Protein AF-Q7P8Y5-F1 (afdb_monomer_lite)

Organism: Rickettsia sibirica (strain ATCC VR-151 / 246) (NCBI:txid272951)

Sequence (112 aa):
MIKAEVIERVSEFLTKTLGKIIVKCNDTPGFIANRVGYFLLELVARKAISQNLDVATIDKIFTTFLGLPSTGIFGLYDLIGYDVMKLISSALLASLPANDAYHKIICKDPCS

InterPro domains:
  IPR006108 3-hydroxyacyl-CoA dehydrogenase, C-terminal [PF00725] (30-102)
  IPR008927 6-phosphogluconate dehydrogenase-like, C-terminal domain superfamily [SSF48179] (29-102)

Secondary structure (DSSP, 8-state):
---HHHHHHHHHIIIIIT-PPP----S-TTTTIIIIIIHHHHHHHHHHHHTT--HHHHHHHHHHHH---TTTTHHHHHHH-HHHHHHHHHHHHHHS-TTSHHHHHHSS-S--

Foldseek 3Di:
DDDPVVVVVVVCCCCVPVVDDDDDFDPAQCTPCLVPVLLVLLQVVLVCLVVVHDPVVQQCCCCVPVVDPNCRSVNVDVVCPPVNSVVSLVSNVVRDDCPDPSVVSVVPDPDD

Radius of gyration: 17.25 Å; chains: 1; bounding box: 44×32×41 Å

pLDDT: mean 89.93, std 11.29, range [35.84, 97.25]

Structure (mmCIF, N/CA/C/O backbone):
data_AF-Q7P8Y5-F1
#
_entry.id   AF-Q7P8Y5-F1
#
loop_
_atom_site.group_PDB
_atom_site.id
_atom_site.type_symbol
_atom_site.label_atom_id
_atom_site.label_alt_id
_atom_site.label_comp_id
_atom_site.label_asym_id
_atom_site.label_entity_id
_atom_site.label_seq_id
_atom_site.pdbx_PDB_ins_code
_atom_site.Cartn_x
_atom_site.Cartn_y
_atom_site.Cartn_z
_atom_site.occupancy
_atom_site.B_iso_or_equiv
_atom_site.auth_seq_id
_atom_site.auth_comp_id
_atom_site.auth_asym_id
_atom_site.auth_atom_id
_atom_site.pdbx_PDB_model_num
ATOM 1 N N . MET A 1 1 ? 10.271 -16.302 -21.599 1.00 67.19 1 MET A N 1
ATOM 2 C CA . MET A 1 1 ? 11.362 -15.641 -20.847 1.00 67.19 1 MET A CA 1
ATOM 3 C C . MET A 1 1 ? 11.688 -14.327 -21.545 1.00 67.19 1 MET A C 1
ATOM 5 O O . MET A 1 1 ? 11.906 -14.357 -22.752 1.00 67.19 1 MET A O 1
ATOM 9 N N . ILE A 1 2 ? 11.634 -13.188 -20.845 1.00 78.31 2 ILE A N 1
ATOM 10 C CA . ILE A 1 2 ? 11.996 -11.882 -21.430 1.00 78.31 2 ILE A CA 1
ATOM 11 C C . ILE A 1 2 ? 13.502 -11.884 -21.724 1.00 78.31 2 ILE A C 1
ATOM 13 O O . ILE A 1 2 ? 14.286 -12.380 -20.916 1.00 78.31 2 ILE A O 1
ATOM 17 N N . LYS A 1 3 ? 13.908 -11.367 -22.889 1.00 91.94 3 LYS A N 1
ATOM 18 C CA . LYS A 1 3 ? 15.324 -11.284 -23.277 1.00 91.94 3 LYS A CA 1
ATOM 19 C C . LYS A 1 3 ? 16.070 -10.321 -22.346 1.00 91.94 3 LYS A C 1
ATOM 21 O O . LYS A 1 3 ? 15.584 -9.220 -22.101 1.00 91.94 3 LYS A O 1
ATOM 26 N N . ALA A 1 4 ? 17.258 -10.713 -21.879 1.00 91.12 4 ALA A N 1
ATOM 27 C CA . ALA A 1 4 ? 18.074 -9.908 -20.962 1.00 91.12 4 ALA A CA 1
ATOM 28 C C . ALA A 1 4 ? 18.369 -8.498 -21.509 1.00 91.12 4 ALA A C 1
ATOM 30 O O . ALA A 1 4 ? 18.248 -7.521 -20.778 1.00 91.12 4 ALA A O 1
ATOM 31 N N . GLU A 1 5 ? 18.625 -8.396 -22.815 1.00 94.88 5 GLU A N 1
ATOM 32 C CA . GLU A 1 5 ? 18.845 -7.136 -23.537 1.00 94.88 5 GLU A CA 1
ATOM 33 C C . GLU A 1 5 ? 17.687 -6.133 -23.372 1.00 94.88 5 GLU A C 1
ATOM 35 O O . GLU A 1 5 ? 17.902 -4.931 -23.232 1.00 94.88 5 GLU A O 1
ATOM 40 N N . VAL A 1 6 ? 16.438 -6.614 -23.334 1.00 94.31 6 VAL A N 1
ATOM 41 C CA . VAL A 1 6 ? 15.264 -5.746 -23.149 1.00 94.31 6 VAL A CA 1
ATOM 42 C C . VAL A 1 6 ? 15.233 -5.184 -21.730 1.00 94.31 6 VAL A C 1
ATOM 44 O O . VAL A 1 6 ? 14.975 -3.996 -21.545 1.00 94.31 6 VAL A O 1
ATOM 47 N N . ILE A 1 7 ? 15.522 -6.020 -20.728 1.00 92.94 7 ILE A N 1
ATOM 48 C CA . ILE A 1 7 ? 15.575 -5.598 -19.322 1.00 92.94 7 ILE A CA 1
ATOM 49 C C . ILE A 1 7 ? 16.682 -4.561 -19.129 1.00 92.94 7 ILE A C 1
ATOM 51 O O . ILE A 1 7 ? 16.461 -3.560 -18.450 1.00 92.94 7 ILE A O 1
ATOM 55 N N . GLU A 1 8 ? 17.846 -4.775 -19.738 1.00 95.06 8 GLU A N 1
ATOM 56 C CA . GLU A 1 8 ? 18.979 -3.853 -19.671 1.00 95.06 8 GLU A CA 1
ATOM 57 C C . GLU A 1 8 ? 18.634 -2.503 -20.299 1.00 95.06 8 GLU A C 1
ATOM 59 O O . GLU A 1 8 ? 18.713 -1.481 -19.621 1.00 95.06 8 GLU A O 1
ATOM 64 N N . ARG A 1 9 ? 18.117 -2.495 -21.532 1.00 96.12 9 ARG A N 1
ATOM 65 C CA . ARG A 1 9 ? 17.740 -1.260 -22.230 1.00 96.12 9 ARG A CA 1
ATOM 66 C C . ARG A 1 9 ? 16.684 -0.450 -21.476 1.00 96.12 9 ARG A C 1
ATOM 68 O O . ARG A 1 9 ? 16.792 0.772 -21.380 1.00 96.12 9 ARG A O 1
ATOM 75 N N . VAL A 1 10 ? 15.666 -1.114 -20.922 1.00 95.25 10 VAL A N 1
ATOM 76 C CA . VAL A 1 10 ? 14.654 -0.446 -20.086 1.00 95.25 10 VAL A CA 1
ATOM 77 C C . VAL A 1 10 ? 15.291 0.083 -18.802 1.00 95.25 10 VAL A C 1
ATOM 79 O O . VAL A 1 10 ? 15.011 1.212 -18.401 1.00 95.25 10 VAL A O 1
ATOM 82 N N . SER A 1 11 ? 16.178 -0.693 -18.178 1.00 95.44 11 SER A N 1
ATOM 83 C CA . SER A 1 11 ? 16.838 -0.293 -16.936 1.00 95.44 11 SER A CA 1
ATOM 84 C C . SER A 1 11 ? 17.717 0.941 -17.117 1.00 95.44 11 SER A C 1
ATOM 86 O O . SER A 1 11 ? 17.674 1.863 -16.301 1.00 95.44 11 SER A O 1
ATOM 88 N N . GLU A 1 12 ? 18.485 0.994 -18.203 1.00 96.88 12 GLU A N 1
ATOM 89 C CA . GLU A 1 12 ? 19.308 2.151 -18.541 1.00 96.88 12 GLU A CA 1
ATOM 90 C C . GLU A 1 12 ? 18.465 3.400 -18.778 1.00 96.88 12 GLU A C 1
ATOM 92 O O . GLU A 1 12 ? 18.786 4.457 -18.246 1.00 96.88 12 GLU A O 1
ATOM 97 N N . PHE A 1 13 ? 17.360 3.287 -19.517 1.00 97.25 13 PHE A N 1
ATOM 98 C CA . PHE A 1 13 ? 16.469 4.421 -19.751 1.00 97.25 13 PHE A CA 1
ATOM 99 C C . PHE A 1 13 ? 15.847 4.945 -18.445 1.00 97.25 13 PHE A C 1
ATOM 101 O O . PHE A 1 13 ? 15.890 6.144 -18.163 1.00 97.25 13 PHE A O 1
ATOM 108 N N . LEU A 1 14 ? 15.317 4.049 -17.605 1.00 97.12 14 LEU A N 1
ATOM 109 C CA . LEU A 1 14 ? 14.708 4.425 -16.326 1.00 97.12 14 LEU A CA 1
ATOM 110 C C . LEU A 1 14 ? 15.714 5.110 -15.388 1.00 97.12 14 LEU A C 1
ATOM 112 O O 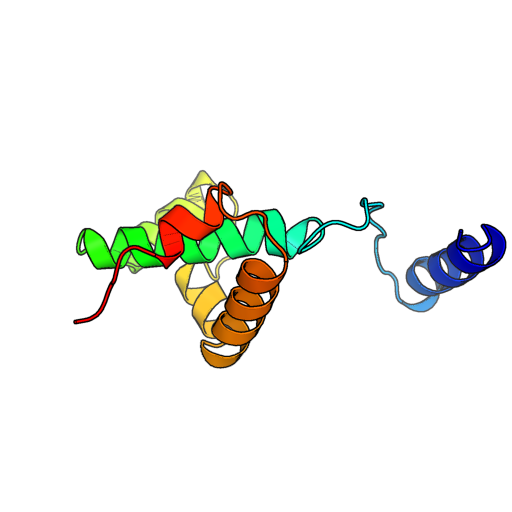. LEU A 1 14 ? 15.365 6.091 -14.733 1.00 97.12 14 LEU A O 1
ATOM 116 N N . THR A 1 15 ? 16.955 4.624 -15.339 1.00 97.06 15 THR A N 1
ATOM 117 C CA . THR A 1 15 ? 17.992 5.160 -14.444 1.00 97.06 15 THR A CA 1
ATOM 118 C C . THR A 1 15 ? 18.656 6.417 -14.997 1.00 97.06 15 THR A C 1
ATOM 120 O O . THR A 1 15 ? 18.691 7.435 -14.310 1.00 97.06 15 THR A O 1
ATOM 123 N N . LYS A 1 16 ? 19.160 6.382 -16.236 1.00 96.69 16 LYS A N 1
ATOM 124 C CA . LYS A 1 16 ? 19.966 7.463 -16.827 1.00 96.69 16 LYS A CA 1
ATOM 125 C C . LYS A 1 16 ? 19.115 8.622 -17.340 1.00 96.69 16 LYS A C 1
ATOM 127 O O . LYS A 1 16 ? 19.548 9.764 -17.254 1.00 96.69 16 LYS A O 1
ATOM 132 N N . THR A 1 17 ? 17.926 8.346 -17.879 1.00 97.25 17 THR A N 1
ATOM 133 C CA . THR A 1 17 ? 17.065 9.384 -18.471 1.00 97.25 17 THR A CA 1
ATOM 134 C C . THR A 1 17 ? 16.021 9.893 -17.482 1.00 97.25 17 THR A C 1
ATOM 136 O O . THR A 1 17 ? 15.812 11.098 -17.391 1.00 97.25 17 THR A O 1
ATOM 139 N N . LEU A 1 18 ? 15.372 9.002 -16.723 1.00 96.88 18 LEU A N 1
ATOM 140 C CA . LEU A 1 18 ? 14.294 9.388 -15.798 1.00 96.88 18 LEU A CA 1
ATOM 141 C C . LEU A 1 18 ? 14.739 9.534 -14.334 1.00 96.88 18 LEU A C 1
ATOM 143 O O . LEU A 1 18 ? 13.916 9.901 -13.490 1.00 96.88 18 LEU A O 1
ATOM 147 N N . GLY A 1 19 ? 16.000 9.219 -14.015 1.00 96.50 19 GLY A N 1
ATOM 148 C CA . GLY A 1 19 ? 16.543 9.316 -12.656 1.00 96.50 19 GLY A CA 1
ATOM 149 C C . GLY A 1 19 ? 15.865 8.381 -11.648 1.00 96.50 19 GLY A C 1
ATOM 150 O O . GLY A 1 19 ? 15.836 8.679 -10.455 1.00 96.50 19 GLY A O 1
ATOM 151 N N . LYS A 1 20 ? 15.250 7.283 -12.106 1.00 96.19 20 LYS A N 1
ATOM 152 C CA . LYS A 1 20 ? 14.537 6.332 -11.243 1.00 96.19 20 LYS A CA 1
ATOM 153 C C . LYS A 1 20 ? 15.491 5.292 -10.676 1.00 96.19 20 LYS A C 1
ATOM 155 O O . LYS A 1 20 ? 16.414 4.837 -11.345 1.00 96.19 20 LYS A O 1
ATOM 160 N N . ILE A 1 21 ? 15.207 4.861 -9.453 1.00 95.56 21 ILE A N 1
ATOM 161 C CA . ILE A 1 21 ? 15.884 3.728 -8.825 1.00 95.56 21 ILE A CA 1
ATOM 162 C C . ILE A 1 21 ? 15.092 2.463 -9.149 1.00 95.56 21 ILE A C 1
ATOM 164 O O . ILE A 1 21 ? 13.870 2.433 -9.001 1.00 95.56 21 ILE A O 1
ATOM 168 N N . ILE A 1 22 ? 15.789 1.417 -9.589 1.00 94.50 22 ILE A N 1
ATOM 169 C CA . ILE A 1 22 ? 15.178 0.137 -9.949 1.00 94.50 22 ILE A CA 1
ATOM 170 C C . ILE A 1 22 ? 15.294 -0.830 -8.781 1.00 94.50 22 ILE A C 1
ATOM 172 O O . ILE A 1 22 ? 16.384 -1.071 -8.266 1.00 94.50 22 ILE A O 1
ATOM 176 N N . VAL A 1 23 ? 14.170 -1.449 -8.427 1.00 94.00 23 VAL A N 1
ATOM 177 C CA . VAL A 1 23 ? 14.114 -2.562 -7.480 1.00 94.00 23 VAL A CA 1
ATOM 178 C C . VAL A 1 23 ? 13.693 -3.809 -8.247 1.00 94.00 23 VAL A C 1
ATOM 180 O O . VAL A 1 23 ? 12.590 -3.870 -8.789 1.00 94.00 23 VAL A O 1
ATOM 183 N N . LYS A 1 24 ? 14.580 -4.807 -8.321 1.00 90.94 24 LYS A N 1
ATOM 184 C CA . LYS A 1 24 ? 14.252 -6.098 -8.937 1.00 90.94 24 LYS A CA 1
ATOM 185 C C . LYS A 1 24 ? 13.280 -6.850 -8.029 1.00 90.94 24 LYS A C 1
ATOM 187 O O . LYS A 1 24 ? 13.545 -7.003 -6.840 1.00 90.94 24 LYS A O 1
ATOM 192 N N . CYS A 1 25 ? 12.180 -7.333 -8.591 1.00 92.19 25 CYS A N 1
ATOM 193 C CA . CYS A 1 25 ? 11.198 -8.143 -7.881 1.00 92.19 25 CYS A CA 1
ATOM 194 C C . 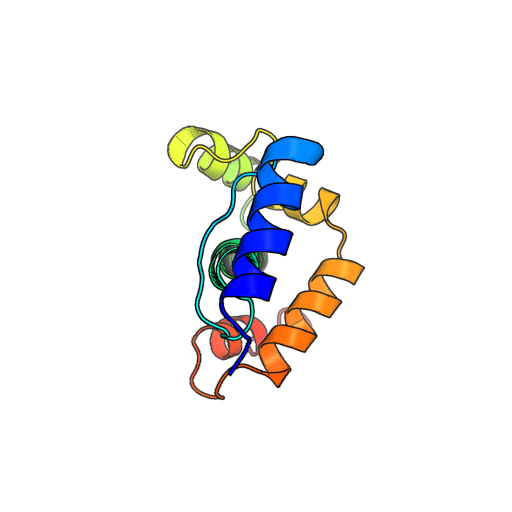CYS A 1 25 ? 10.715 -9.295 -8.764 1.00 92.19 25 CYS A C 1
ATOM 196 O O . CYS A 1 25 ? 10.826 -9.237 -9.990 1.00 92.19 25 CYS A O 1
ATOM 198 N N . ASN A 1 26 ? 10.208 -10.347 -8.126 1.00 91.12 26 ASN A N 1
ATOM 199 C CA . ASN A 1 26 ? 9.578 -11.453 -8.834 1.00 91.12 26 ASN A CA 1
ATOM 200 C C . ASN A 1 26 ? 8.200 -11.030 -9.344 1.00 91.12 26 ASN A C 1
ATOM 202 O O . ASN A 1 26 ? 7.510 -10.237 -8.697 1.00 91.12 26 ASN A O 1
ATOM 206 N N . ASP A 1 27 ? 7.787 -11.623 -10.461 1.00 90.75 27 ASP A N 1
ATOM 207 C CA . ASP A 1 27 ? 6.452 -11.441 -11.022 1.00 90.75 27 ASP A CA 1
ATOM 208 C C . ASP A 1 27 ? 5.416 -12.170 -10.157 1.00 90.75 27 ASP A C 1
ATOM 210 O O . ASP A 1 27 ? 5.107 -13.345 -10.342 1.00 90.75 27 ASP A O 1
ATOM 214 N N . THR A 1 28 ? 4.976 -11.481 -9.109 1.00 91.69 28 THR A N 1
ATOM 215 C CA . THR A 1 28 ? 4.048 -11.982 -8.096 1.00 91.69 28 THR A CA 1
ATOM 216 C C . THR A 1 28 ? 2.987 -10.919 -7.820 1.00 91.69 28 THR A C 1
ATOM 218 O O . THR A 1 28 ? 3.272 -9.726 -7.976 1.00 91.69 28 THR A O 1
ATOM 221 N N . PRO A 1 29 ? 1.767 -11.316 -7.411 1.00 91.75 29 PRO A N 1
ATOM 222 C CA . PRO A 1 29 ? 0.665 -10.390 -7.167 1.00 91.75 29 PRO A CA 1
ATOM 223 C C . PRO A 1 29 ? 1.055 -9.173 -6.319 1.00 91.75 29 PRO A C 1
ATOM 225 O O . PRO A 1 29 ? 1.455 -9.301 -5.162 1.00 91.75 29 PRO A O 1
ATOM 228 N N . GLY A 1 30 ? 0.922 -7.977 -6.899 1.00 89.56 30 GLY A N 1
ATOM 229 C CA . GLY A 1 30 ? 1.210 -6.712 -6.218 1.00 89.56 30 GLY A CA 1
ATOM 230 C C . GLY A 1 30 ? 2.694 -6.359 -6.061 1.00 89.56 30 GLY A C 1
ATOM 231 O O . GLY A 1 30 ? 3.005 -5.370 -5.389 1.00 89.56 30 GLY A O 1
ATOM 232 N N . PHE A 1 31 ? 3.601 -7.124 -6.674 1.00 94.12 31 PHE A N 1
ATOM 233 C CA . PHE A 1 31 ? 5.050 -6.930 -6.592 1.00 94.12 31 PHE A CA 1
ATOM 234 C C . PHE A 1 31 ? 5.512 -6.730 -5.137 1.00 94.12 31 PHE A C 1
ATOM 236 O O . PHE A 1 31 ? 5.235 -7.563 -4.279 1.00 94.12 31 PHE A O 1
ATOM 243 N N . ILE A 1 32 ? 6.208 -5.628 -4.839 1.00 93.50 32 ILE A N 1
ATOM 244 C CA . ILE A 1 32 ? 6.648 -5.287 -3.478 1.00 93.50 32 ILE A CA 1
ATOM 245 C C . ILE A 1 32 ? 5.701 -4.259 -2.848 1.00 93.50 32 ILE A C 1
ATOM 247 O O . ILE A 1 32 ? 5.134 -4.501 -1.784 1.00 93.50 32 ILE A O 1
ATOM 251 N N . ALA A 1 33 ? 5.517 -3.110 -3.506 1.00 90.88 33 ALA A N 1
ATOM 252 C CA . ALA A 1 33 ? 4.826 -1.964 -2.918 1.00 90.88 33 ALA A CA 1
ATOM 253 C C . ALA A 1 33 ? 3.348 -2.252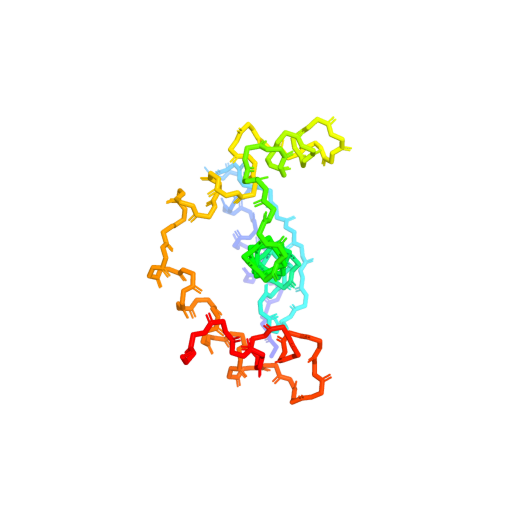 -2.609 1.00 90.88 33 ALA A C 1
ATOM 255 O O . ALA A 1 33 ? 2.905 -2.001 -1.489 1.00 90.88 33 ALA A O 1
ATOM 256 N N . ASN A 1 34 ? 2.597 -2.840 -3.546 1.00 93.44 34 ASN A N 1
ATOM 257 C CA . ASN A 1 34 ? 1.188 -3.156 -3.293 1.00 93.44 34 ASN A CA 1
ATOM 258 C C . ASN A 1 34 ? 1.057 -4.358 -2.354 1.00 93.44 34 ASN A C 1
ATOM 260 O O . ASN A 1 34 ? 0.150 -4.423 -1.529 1.00 93.44 34 ASN A O 1
ATOM 264 N N . ARG A 1 35 ? 1.987 -5.311 -2.437 1.00 94.69 35 ARG A N 1
ATOM 265 C CA . ARG A 1 35 ? 1.936 -6.495 -1.586 1.00 94.69 35 ARG A CA 1
ATOM 266 C C . ARG A 1 35 ? 2.177 -6.185 -0.107 1.00 94.69 35 ARG A C 1
ATOM 268 O O . ARG A 1 35 ? 1.550 -6.813 0.740 1.00 94.69 35 ARG A O 1
ATOM 275 N N . VAL A 1 36 ? 3.063 -5.235 0.200 1.00 92.38 36 VAL A N 1
ATOM 276 C CA . VAL A 1 36 ? 3.439 -4.878 1.580 1.00 92.38 36 VAL A CA 1
ATOM 277 C C . VAL A 1 36 ? 2.797 -3.567 2.026 1.00 92.38 36 VAL A C 1
ATOM 279 O O . VAL A 1 36 ? 2.108 -3.533 3.041 1.00 92.38 36 VAL A O 1
ATOM 282 N N . GLY A 1 37 ? 3.006 -2.487 1.273 1.00 92.12 37 GLY A N 1
ATOM 283 C CA . GLY A 1 37 ? 2.573 -1.142 1.653 1.00 92.12 37 GLY A CA 1
ATOM 284 C C . GLY A 1 37 ? 1.059 -0.989 1.618 1.00 92.12 37 GLY A C 1
ATOM 285 O O . GLY A 1 37 ? 0.454 -0.597 2.611 1.00 92.12 37 GLY A O 1
ATOM 286 N N . TYR A 1 38 ? 0.427 -1.369 0.508 1.00 93.44 38 TYR A N 1
ATOM 287 C CA . TYR A 1 38 ? -1.032 -1.303 0.413 1.00 93.44 38 TYR A CA 1
ATOM 288 C C . TYR A 1 38 ? -1.721 -2.282 1.385 1.00 93.44 38 TYR A C 1
ATOM 290 O O . TYR A 1 38 ? -2.725 -1.929 2.002 1.00 93.44 38 TYR A O 1
ATOM 298 N N . PHE A 1 39 ? -1.147 -3.472 1.613 1.00 94.12 39 PHE A N 1
ATOM 299 C CA . PHE A 1 39 ? -1.641 -4.379 2.655 1.00 94.12 39 PHE A CA 1
ATOM 300 C C . PHE A 1 39 ? -1.612 -3.742 4.050 1.00 94.12 39 PHE A C 1
ATOM 302 O O . PHE A 1 39 ? -2.593 -3.849 4.785 1.00 94.12 39 PHE A O 1
ATOM 309 N N . LEU A 1 40 ? -0.520 -3.056 4.404 1.00 93.38 40 LEU A N 1
ATOM 310 C CA . LEU A 1 40 ? -0.411 -2.328 5.666 1.00 93.38 40 LEU A CA 1
ATOM 311 C C . LEU A 1 40 ? -1.482 -1.234 5.781 1.00 93.38 40 LEU A C 1
ATOM 313 O O . LEU A 1 40 ? -2.136 -1.152 6.818 1.00 93.38 40 LEU A O 1
ATOM 317 N N . LEU A 1 41 ? -1.683 -0.437 4.725 1.00 93.81 41 LEU A N 1
ATOM 318 C CA . LEU A 1 41 ? -2.703 0.617 4.695 1.00 93.81 41 LEU A CA 1
ATOM 319 C C . LEU A 1 41 ? -4.103 0.055 4.975 1.00 93.81 41 LEU A C 1
ATOM 321 O O . LEU A 1 41 ? -4.776 0.524 5.890 1.00 93.81 41 LEU A O 1
ATOM 325 N N . GLU A 1 42 ? -4.520 -0.986 4.248 1.00 93.75 42 GLU A N 1
ATOM 326 C CA . GLU A 1 42 ? -5.830 -1.626 4.448 1.00 93.75 42 GLU A CA 1
ATOM 327 C C . GLU A 1 42 ? -5.969 -2.259 5.838 1.00 93.75 42 GLU A C 1
ATOM 329 O O . GLU A 1 42 ? -7.005 -2.112 6.491 1.00 93.75 42 GLU A O 1
ATOM 334 N N . LEU A 1 43 ? -4.929 -2.947 6.320 1.00 93.75 43 LEU A N 1
ATOM 335 C CA . LEU A 1 43 ? -4.940 -3.572 7.641 1.00 93.75 43 LEU A CA 1
ATOM 336 C C . LEU A 1 43 ? -5.152 -2.531 8.746 1.00 93.75 43 LEU A C 1
ATOM 338 O O . LEU A 1 43 ? -5.997 -2.726 9.622 1.00 93.75 43 LEU A O 1
ATOM 342 N N . VAL A 1 44 ? -4.383 -1.442 8.716 1.00 93.50 44 VAL A N 1
ATOM 343 C CA . VAL A 1 44 ? -4.439 -0.394 9.739 1.00 93.50 44 VAL A CA 1
ATOM 344 C C . VAL A 1 44 ? -5.760 0.360 9.663 1.00 93.50 44 VAL A C 1
ATOM 346 O O . VAL A 1 44 ? -6.401 0.529 10.700 1.00 93.50 44 VAL A O 1
ATOM 349 N N . ALA A 1 45 ? -6.210 0.734 8.461 1.00 91.94 45 ALA A N 1
ATOM 350 C CA . ALA A 1 45 ? -7.481 1.426 8.265 1.00 91.94 45 ALA A CA 1
ATOM 351 C C . ALA A 1 45 ? -8.651 0.625 8.853 1.00 91.94 45 ALA A C 1
ATOM 353 O O . ALA A 1 45 ? -9.412 1.123 9.683 1.00 91.94 45 ALA A O 1
ATOM 354 N N . ARG A 1 46 ? -8.744 -0.666 8.517 1.00 91.56 46 ARG A N 1
ATOM 355 C CA . ARG A 1 46 ? -9.797 -1.549 9.039 1.00 91.56 46 ARG A CA 1
ATOM 356 C C . ARG A 1 46 ? -9.694 -1.757 10.539 1.00 91.56 46 ARG A C 1
ATOM 358 O O . ARG A 1 46 ? -10.713 -1.763 11.228 1.00 91.56 46 ARG A O 1
ATOM 365 N N . LYS A 1 47 ? -8.477 -1.920 11.065 1.00 92.62 47 LYS A N 1
ATOM 366 C CA . LYS A 1 47 ? -8.260 -2.092 12.503 1.00 92.62 47 LYS A CA 1
ATOM 367 C C . LYS A 1 47 ? -8.716 -0.859 13.274 1.00 92.62 47 LYS A C 1
ATOM 369 O O . LYS A 1 47 ? -9.439 -1.020 14.254 1.00 92.62 47 LYS A O 1
ATOM 374 N N . ALA A 1 48 ? -8.367 0.331 12.793 1.00 92.88 48 ALA A N 1
ATOM 375 C CA . ALA A 1 48 ? -8.780 1.593 13.387 1.00 92.88 48 ALA A CA 1
ATOM 376 C C . ALA A 1 48 ? -10.300 1.734 13.434 1.00 92.88 48 ALA A C 1
ATOM 378 O O . ALA A 1 48 ? -10.841 1.991 14.505 1.00 92.88 48 ALA A O 1
ATOM 379 N N . ILE A 1 49 ? -10.982 1.467 12.314 1.00 89.62 49 ILE A N 1
ATOM 380 C CA . ILE A 1 49 ? -12.448 1.520 12.228 1.00 89.62 49 ILE A CA 1
ATOM 381 C C . ILE A 1 49 ? -13.071 0.502 13.191 1.00 89.62 49 ILE A C 1
ATOM 383 O O . ILE A 1 49 ? -13.901 0.859 14.020 1.00 89.62 49 ILE A O 1
ATOM 387 N N . SER A 1 50 ? -12.620 -0.758 13.151 1.00 91.19 50 SER A N 1
ATOM 388 C CA . SER A 1 50 ? -13.184 -1.839 13.979 1.00 91.19 50 SER A CA 1
ATOM 389 C C . SER A 1 50 ? -13.014 -1.631 15.486 1.00 91.19 50 SER A C 1
ATOM 391 O O . SER A 1 50 ? -13.753 -2.210 16.278 1.00 91.19 50 SER A O 1
ATOM 393 N N . GLN A 1 51 ? -12.014 -0.848 15.890 1.00 93.88 51 GLN A N 1
ATOM 394 C CA . GLN A 1 51 ? -11.683 -0.589 17.289 1.00 93.88 51 GLN A CA 1
ATOM 395 C C . GLN A 1 51 ? -11.986 0.851 17.711 1.00 93.88 51 GLN A C 1
ATOM 397 O O . GLN A 1 51 ? -11.646 1.223 18.832 1.00 93.88 51 GLN A O 1
ATOM 402 N N . ASN A 1 52 ? -12.617 1.641 16.835 1.00 92.94 52 ASN A N 1
ATOM 403 C CA . ASN A 1 52 ? -12.904 3.058 17.043 1.00 92.94 52 ASN A CA 1
ATOM 404 C C . ASN A 1 52 ? -11.674 3.848 17.536 1.00 92.94 52 ASN A C 1
ATOM 406 O O . ASN A 1 52 ? -11.747 4.618 18.495 1.00 92.94 52 ASN A O 1
ATOM 410 N N . LEU A 1 53 ? -10.517 3.584 16.924 1.00 94.88 53 LEU A N 1
ATOM 411 C CA . LEU A 1 53 ? -9.265 4.254 17.261 1.00 94.88 53 LEU A CA 1
ATOM 412 C C . LEU A 1 53 ? -9.202 5.625 16.595 1.00 94.88 53 LEU A C 1
ATOM 414 O O . LEU A 1 53 ? -9.609 5.788 15.446 1.00 94.88 53 LEU A O 1
ATOM 418 N N . ASP A 1 54 ? -8.616 6.586 17.304 1.00 95.12 54 ASP A N 1
ATOM 419 C CA . ASP A 1 54 ? -8.377 7.916 16.762 1.00 95.12 54 ASP A CA 1
ATOM 420 C C . ASP A 1 54 ? -7.331 7.883 15.636 1.00 95.12 54 ASP A C 1
ATOM 422 O O . ASP A 1 54 ? -6.174 7.490 15.827 1.00 95.12 54 ASP A O 1
ATOM 426 N N . VAL A 1 55 ? -7.756 8.339 14.461 1.00 93.44 55 VAL A N 1
ATOM 427 C CA . VAL A 1 55 ? -6.953 8.412 13.238 1.00 93.44 55 VAL A CA 1
ATOM 428 C C . VAL A 1 55 ? -5.727 9.302 13.434 1.00 93.44 55 VAL A C 1
ATOM 430 O O . VAL A 1 55 ? -4.627 8.919 13.035 1.00 93.44 55 VAL A O 1
ATOM 433 N N . ALA A 1 56 ? -5.880 10.446 14.110 1.00 93.06 56 ALA A N 1
ATOM 434 C CA . ALA A 1 56 ? -4.777 11.381 14.319 1.00 93.06 56 ALA A CA 1
ATOM 435 C C . ALA A 1 56 ? -3.672 10.763 15.190 1.00 93.06 56 ALA A C 1
ATOM 437 O O . ALA A 1 56 ? -2.479 10.913 14.912 1.00 93.06 56 ALA A O 1
ATOM 438 N N . THR A 1 57 ? -4.061 10.014 16.222 1.00 93.94 57 THR A N 1
ATOM 439 C CA . THR A 1 57 ? -3.134 9.253 17.063 1.00 93.94 57 THR A CA 1
ATOM 440 C C . THR A 1 57 ? -2.412 8.168 16.268 1.00 93.94 57 THR A C 1
ATOM 442 O O . THR A 1 57 ? -1.197 8.021 16.410 1.00 93.94 57 THR A O 1
ATOM 445 N N . ILE A 1 58 ? -3.119 7.432 15.406 1.00 94.81 58 ILE A N 1
ATOM 446 C CA . ILE A 1 58 ? -2.501 6.412 14.550 1.00 94.81 58 ILE A CA 1
ATOM 447 C C . ILE A 1 58 ? -1.474 7.049 13.615 1.00 94.81 58 ILE A C 1
ATOM 449 O O . ILE A 1 58 ? -0.318 6.627 13.615 1.00 94.81 58 ILE A O 1
ATOM 453 N N . ASP A 1 59 ? -1.840 8.094 12.877 1.00 94.12 59 ASP A N 1
ATOM 454 C CA . ASP A 1 59 ? -0.909 8.771 11.971 1.00 94.12 59 ASP A CA 1
ATOM 455 C C . ASP A 1 59 ? 0.315 9.303 12.718 1.00 94.12 59 ASP A C 1
ATOM 457 O O . ASP A 1 59 ? 1.447 9.117 12.264 1.00 94.12 59 ASP A O 1
ATOM 461 N N . LYS A 1 60 ? 0.133 9.863 13.919 1.00 93.38 60 LYS A N 1
ATOM 462 C CA . LYS A 1 60 ? 1.251 10.281 14.772 1.00 93.38 60 LYS A CA 1
ATOM 463 C C . LYS A 1 60 ? 2.166 9.115 15.144 1.00 93.38 60 LYS A C 1
ATOM 465 O O . LYS A 1 60 ? 3.384 9.279 15.113 1.00 93.38 60 LYS A O 1
ATOM 470 N N . ILE A 1 61 ? 1.618 7.946 15.477 1.00 92.25 61 ILE A N 1
ATOM 471 C CA . ILE A 1 61 ? 2.419 6.756 15.798 1.00 92.25 61 ILE A CA 1
ATOM 472 C C . ILE A 1 61 ? 3.242 6.322 14.582 1.00 92.25 61 ILE A C 1
ATOM 474 O O . ILE A 1 61 ? 4.453 6.125 14.688 1.00 92.25 61 ILE A O 1
ATOM 478 N N . PHE A 1 62 ? 2.601 6.202 13.422 1.00 92.06 62 PHE A N 1
ATOM 479 C CA . PHE A 1 62 ? 3.239 5.717 12.199 1.00 92.06 62 PHE A CA 1
ATOM 480 C C . PHE A 1 62 ? 4.299 6.689 11.660 1.00 92.06 62 PHE A C 1
ATOM 482 O O . PHE A 1 62 ? 5.361 6.262 11.208 1.00 92.06 62 PHE A O 1
ATOM 489 N N . THR A 1 63 ? 4.071 7.993 11.771 1.00 92.38 63 THR A N 1
ATOM 490 C CA . THR A 1 63 ? 5.071 9.004 11.397 1.00 92.38 63 THR A CA 1
ATOM 491 C C . THR A 1 63 ? 6.225 9.076 12.397 1.00 92.38 63 THR A C 1
ATOM 493 O O . THR A 1 63 ? 7.386 9.034 12.000 1.00 92.38 63 THR A O 1
ATOM 496 N N . THR A 1 64 ? 5.929 9.124 13.699 1.00 90.25 64 THR A N 1
ATOM 497 C CA . THR A 1 64 ? 6.941 9.357 14.745 1.00 90.25 64 THR A CA 1
ATOM 498 C C . THR A 1 64 ? 7.814 8.132 14.999 1.00 90.25 64 THR A C 1
ATOM 500 O O . THR A 1 64 ? 9.021 8.268 15.182 1.00 90.25 64 THR A O 1
ATOM 503 N N . PHE A 1 65 ? 7.223 6.935 15.027 1.00 87.25 65 PHE A N 1
ATOM 504 C CA . PHE A 1 65 ? 7.932 5.715 15.426 1.00 87.25 65 PHE A CA 1
ATOM 505 C C . PHE A 1 65 ? 8.310 4.811 14.255 1.00 87.25 65 PHE A C 1
ATOM 507 O O . PHE A 1 65 ? 9.272 4.056 14.370 1.00 87.25 65 PHE A O 1
ATOM 514 N N . LEU A 1 66 ? 7.575 4.868 13.140 1.00 86.00 66 LEU A N 1
ATOM 515 C CA . LEU A 1 66 ? 7.799 3.991 11.982 1.00 86.00 66 LEU A CA 1
ATOM 516 C C . LEU A 1 66 ? 8.381 4.729 10.768 1.00 86.00 66 LEU A C 1
ATOM 518 O O . LEU A 1 66 ? 8.621 4.104 9.737 1.00 86.00 66 LEU A O 1
ATOM 522 N N . GLY A 1 67 ? 8.649 6.033 10.894 1.00 84.06 67 GLY A N 1
ATOM 523 C CA . GLY A 1 67 ? 9.361 6.820 9.885 1.00 84.06 67 GLY A CA 1
ATOM 524 C C . GLY A 1 67 ? 8.599 6.997 8.572 1.00 84.06 67 GLY A C 1
ATOM 525 O O . GLY A 1 67 ? 9.220 7.252 7.539 1.00 84.06 67 GLY A O 1
ATOM 526 N N . LEU A 1 68 ? 7.271 6.843 8.583 1.00 86.94 68 LEU A N 1
ATOM 527 C CA . LEU A 1 68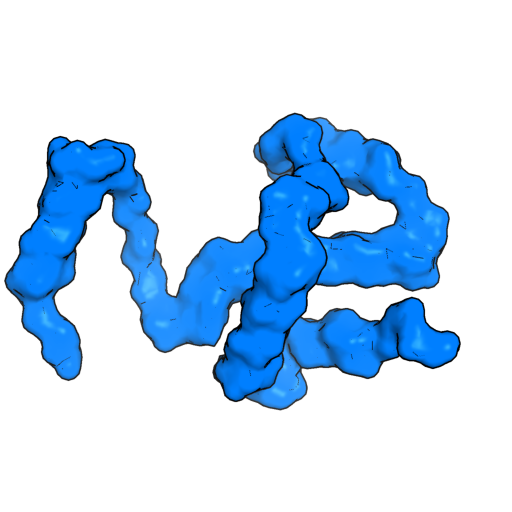 ? 6.450 7.162 7.417 1.00 86.94 68 LEU A CA 1
ATOM 528 C C . LEU A 1 68 ? 6.481 8.672 7.122 1.00 86.94 68 LEU A C 1
ATOM 530 O O . LEU A 1 68 ? 6.685 9.473 8.040 1.00 86.94 68 LEU A O 1
ATOM 534 N N . PRO A 1 69 ? 6.249 9.078 5.857 1.00 87.19 69 PRO A N 1
ATOM 535 C CA . PRO A 1 69 ? 6.104 10.485 5.494 1.00 87.19 69 PRO A CA 1
ATOM 536 C C . PRO A 1 69 ? 5.034 11.185 6.336 1.00 87.19 69 PRO A C 1
ATOM 538 O O . PRO A 1 69 ? 4.139 10.534 6.869 1.00 87.19 69 PRO A O 1
ATOM 541 N N . SER A 1 70 ? 5.070 12.520 6.388 1.00 85.44 70 SER A N 1
ATOM 542 C CA . SER A 1 70 ? 4.144 13.343 7.190 1.00 85.44 70 SER A CA 1
ATOM 543 C C . SER A 1 70 ? 2.655 13.103 6.913 1.00 85.44 70 SER A C 1
ATOM 545 O O . SER A 1 70 ? 1.821 13.492 7.722 1.00 85.44 70 SER A O 1
ATOM 547 N N . THR A 1 71 ? 2.323 12.453 5.799 1.00 86.50 71 THR A N 1
ATOM 548 C CA . THR A 1 71 ? 0.971 12.005 5.459 1.00 86.50 71 THR A CA 1
ATOM 549 C C . THR A 1 71 ? 0.432 10.918 6.393 1.00 86.50 71 THR A C 1
ATOM 551 O O . THR A 1 71 ? -0.770 10.703 6.407 1.00 86.50 71 THR A O 1
ATOM 554 N N . GLY A 1 72 ? 1.275 10.199 7.142 1.00 91.06 72 GLY A N 1
ATOM 555 C CA . GLY A 1 72 ? 0.824 9.064 7.952 1.00 91.06 72 GLY A CA 1
ATOM 556 C C . GLY A 1 72 ? 0.190 7.949 7.113 1.00 91.06 72 GLY A C 1
ATOM 557 O O . GLY A 1 72 ? 0.488 7.805 5.926 1.00 91.06 72 GLY A O 1
ATOM 558 N N . ILE A 1 73 ? -0.662 7.139 7.741 1.00 93.50 73 ILE A N 1
ATOM 559 C CA . ILE A 1 73 ? -1.433 6.072 7.093 1.00 93.50 73 ILE A CA 1
ATOM 560 C C . ILE A 1 73 ? -2.687 6.652 6.444 1.00 93.50 73 ILE A C 1
ATOM 562 O O . ILE A 1 73 ? -2.911 6.421 5.258 1.00 93.50 73 ILE A O 1
ATOM 566 N N . PHE A 1 74 ? -3.496 7.400 7.194 1.00 93.69 74 PHE A N 1
ATOM 567 C CA . PHE A 1 74 ? -4.789 7.885 6.713 1.00 93.69 74 PHE A CA 1
ATOM 568 C C . PHE A 1 74 ? -4.633 9.049 5.748 1.00 93.69 74 PHE A C 1
ATOM 570 O O . PHE A 1 74 ? -5.253 9.026 4.691 1.00 93.69 74 PHE A O 1
ATOM 577 N N . GLY A 1 75 ? -3.721 9.987 6.009 1.00 92.56 75 GLY A N 1
ATOM 578 C CA . GLY A 1 75 ? -3.415 11.020 5.018 1.00 92.56 75 GLY A CA 1
ATOM 579 C C . GLY A 1 75 ? -2.809 10.454 3.725 1.00 92.56 75 GLY A C 1
ATOM 580 O O . GLY A 1 75 ? -3.044 11.008 2.654 1.00 92.56 75 GLY A O 1
ATOM 581 N N . LEU A 1 76 ? -2.078 9.329 3.774 1.00 93.25 76 LEU A N 1
ATOM 582 C CA . LEU A 1 76 ? -1.640 8.632 2.554 1.00 93.25 76 LEU A CA 1
ATOM 583 C C . LEU A 1 76 ? -2.812 7.933 1.852 1.00 93.25 76 LEU A C 1
ATOM 585 O O . LEU A 1 76 ? -2.894 7.972 0.627 1.00 93.25 76 LEU A O 1
ATOM 589 N N . TYR A 1 77 ? -3.718 7.317 2.613 1.00 93.56 77 TYR A N 1
ATOM 590 C CA . TYR A 1 77 ? -4.942 6.716 2.082 1.00 93.56 77 TYR A CA 1
ATOM 591 C C . TYR A 1 77 ? -5.782 7.762 1.328 1.00 93.56 77 TYR A C 1
ATOM 593 O O . TYR A 1 77 ? -6.167 7.531 0.181 1.00 93.56 77 TYR A O 1
ATOM 601 N N . ASP A 1 78 ? -5.988 8.935 1.929 1.00 92.50 78 ASP A N 1
ATOM 602 C CA . ASP A 1 78 ? -6.731 10.052 1.337 1.00 92.50 78 ASP A CA 1
ATOM 603 C C . ASP A 1 78 ? -6.028 10.629 0.105 1.00 92.50 78 ASP A C 1
ATOM 605 O O . ASP A 1 78 ? -6.681 10.944 -0.889 1.00 92.50 78 ASP A O 1
ATOM 609 N N . LEU A 1 79 ? -4.694 10.724 0.135 1.00 94.50 79 LEU A N 1
ATOM 610 C CA . LEU A 1 79 ? -3.902 11.186 -1.006 1.00 94.50 79 LEU A CA 1
ATOM 611 C C . LEU A 1 79 ? -4.010 10.242 -2.212 1.00 94.50 79 LEU A C 1
ATOM 613 O O . LEU A 1 79 ? -4.007 10.705 -3.352 1.00 94.50 79 LEU A O 1
ATOM 617 N N . ILE A 1 80 ? -4.068 8.928 -1.972 1.00 93.75 80 ILE A N 1
ATOM 618 C CA . ILE A 1 80 ? -4.239 7.925 -3.033 1.00 93.75 80 ILE A CA 1
ATOM 619 C C . ILE A 1 80 ? -5.669 7.960 -3.584 1.00 93.75 80 ILE A C 1
ATOM 621 O O . ILE A 1 80 ? -5.853 7.853 -4.795 1.00 93.75 80 ILE A O 1
ATOM 625 N N . GLY A 1 81 ? -6.661 8.112 -2.707 1.00 94.00 81 GLY A N 1
ATOM 626 C CA . GLY A 1 81 ? -8.075 8.127 -3.066 1.00 94.00 81 GLY A CA 1
ATOM 627 C C . GLY A 1 81 ? -8.736 6.754 -2.948 1.00 94.00 81 GLY A C 1
ATOM 628 O O . GLY A 1 81 ? -8.199 5.717 -3.348 1.00 94.00 81 GLY A O 1
ATOM 629 N N . TYR A 1 82 ? -9.943 6.742 -2.382 1.00 90.44 82 TYR A N 1
ATOM 630 C CA . TYR A 1 82 ? -10.685 5.516 -2.080 1.00 90.44 82 TYR A CA 1
ATOM 631 C C . TYR A 1 82 ? -11.006 4.669 -3.324 1.00 90.44 82 TYR A C 1
ATOM 633 O O . TYR A 1 82 ? -10.977 3.440 -3.272 1.00 90.44 82 TYR A O 1
ATOM 641 N N . ASP A 1 83 ? -11.280 5.300 -4.461 1.00 94.38 83 ASP A N 1
ATOM 642 C CA . ASP A 1 83 ? -11.532 4.636 -5.741 1.00 94.38 83 ASP A CA 1
ATOM 643 C C . ASP A 1 83 ? -10.313 3.839 -6.229 1.00 94.38 83 ASP A C 1
ATOM 645 O O . ASP A 1 83 ? -10.435 2.655 -6.557 1.00 94.38 83 ASP A O 1
ATOM 649 N N . VAL A 1 84 ? -9.124 4.442 -6.185 1.00 94.75 84 VAL A N 1
ATOM 650 C CA . VAL A 1 84 ? -7.858 3.773 -6.509 1.00 94.75 84 VAL A CA 1
ATOM 651 C C . VAL A 1 84 ? -7.589 2.640 -5.523 1.00 94.75 84 VAL A C 1
ATOM 653 O O . VAL A 1 84 ? -7.219 1.536 -5.933 1.00 94.75 84 VAL A O 1
ATOM 656 N N . MET A 1 85 ? -7.848 2.860 -4.231 1.00 93.56 85 MET A N 1
ATOM 657 C CA . MET A 1 85 ? -7.691 1.822 -3.212 1.00 93.56 85 MET A CA 1
ATOM 658 C C . MET A 1 85 ? -8.584 0.604 -3.497 1.00 93.56 85 MET A C 1
ATOM 660 O O . MET A 1 85 ? -8.115 -0.531 -3.380 1.00 93.56 85 MET A O 1
ATOM 664 N N . LYS A 1 86 ? -9.830 0.792 -3.955 1.00 93.25 86 LYS A N 1
ATOM 665 C CA . LYS A 1 86 ? -10.712 -0.319 -4.367 1.00 93.25 86 LYS A CA 1
ATOM 666 C C . LYS A 1 86 ? -10.188 -1.076 -5.585 1.00 93.25 86 LYS A C 1
ATOM 668 O O . LYS A 1 8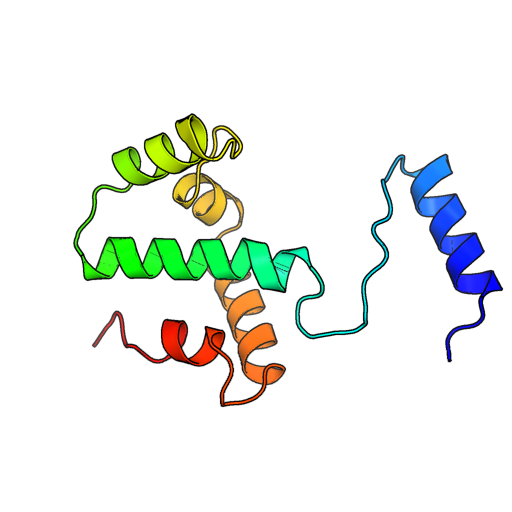6 ? -10.320 -2.303 -5.634 1.00 93.25 86 LYS A O 1
ATOM 673 N N . LEU A 1 87 ? -9.602 -0.377 -6.559 1.00 94.12 87 LEU A N 1
ATOM 674 C CA . LEU A 1 87 ? -9.019 -1.007 -7.748 1.00 94.12 87 LEU A CA 1
ATOM 675 C C . LEU A 1 87 ? -7.843 -1.915 -7.371 1.00 94.12 87 LEU A C 1
ATOM 677 O O . LEU A 1 87 ? -7.798 -3.068 -7.805 1.00 94.12 87 LEU A O 1
ATOM 681 N N . ILE A 1 88 ? -6.938 -1.438 -6.510 1.00 93.75 88 ILE A N 1
ATOM 682 C CA . ILE A 1 88 ? -5.806 -2.237 -6.019 1.00 93.75 88 ILE A CA 1
ATOM 683 C C . ILE A 1 88 ? -6.310 -3.437 -5.204 1.00 93.75 88 ILE A C 1
ATOM 685 O O . ILE A 1 88 ? -5.833 -4.553 -5.420 1.00 93.75 88 ILE A O 1
ATOM 689 N N . SER A 1 89 ? -7.309 -3.238 -4.331 1.00 93.75 89 SER A N 1
ATOM 690 C CA . SER A 1 89 ? -7.930 -4.328 -3.560 1.00 93.75 89 SER A CA 1
ATOM 691 C C . SER A 1 89 ? -8.442 -5.434 -4.473 1.00 93.75 89 SER A C 1
ATOM 693 O O . SER A 1 89 ? -8.095 -6.601 -4.307 1.00 93.75 89 SER A O 1
ATOM 695 N N . SER A 1 90 ? -9.227 -5.054 -5.483 1.00 93.62 90 SER A N 1
ATOM 696 C CA . SER A 1 90 ? -9.866 -5.989 -6.408 1.00 93.62 90 SER A CA 1
ATOM 697 C C . SER A 1 90 ? -8.828 -6.781 -7.204 1.00 93.62 90 SER A C 1
ATOM 699 O O . SER A 1 90 ? -8.949 -7.998 -7.341 1.00 93.62 90 SER A O 1
ATOM 701 N N . ALA A 1 91 ? -7.768 -6.113 -7.670 1.00 93.88 91 ALA A N 1
ATOM 702 C CA . ALA A 1 91 ? -6.664 -6.763 -8.369 1.00 93.88 91 ALA A CA 1
ATOM 703 C C . ALA A 1 91 ? -5.920 -7.770 -7.472 1.00 93.88 91 ALA A C 1
ATOM 705 O O . ALA A 1 91 ? -5.598 -8.873 -7.919 1.00 93.8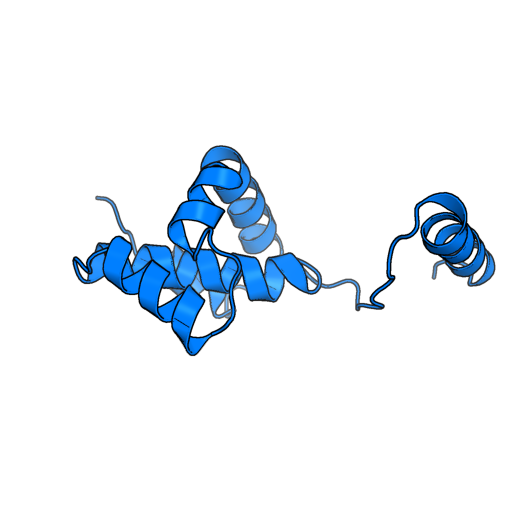8 91 ALA A O 1
ATOM 706 N N . LEU A 1 92 ? -5.672 -7.425 -6.204 1.00 94.12 92 LEU A N 1
ATOM 707 C CA . LEU A 1 92 ? -5.027 -8.323 -5.242 1.00 94.12 92 LEU A CA 1
ATOM 708 C C . LEU A 1 92 ? -5.917 -9.519 -4.887 1.00 94.12 92 LEU A C 1
ATOM 710 O O . LEU A 1 92 ? -5.433 -10.646 -4.901 1.00 94.12 92 LEU A O 1
ATOM 714 N N . LEU A 1 93 ? -7.211 -9.316 -4.630 1.00 93.69 93 LEU A N 1
ATOM 715 C CA . LEU A 1 93 ? -8.145 -10.412 -4.333 1.00 93.69 93 LEU A CA 1
ATOM 716 C C . LEU A 1 93 ? -8.251 -11.413 -5.485 1.00 93.69 93 LEU A C 1
ATOM 718 O O . LEU A 1 93 ? -8.280 -12.615 -5.242 1.00 93.69 93 LEU A O 1
ATOM 722 N N . ALA A 1 94 ? -8.287 -10.925 -6.726 1.00 94.12 94 ALA A N 1
ATOM 723 C CA . ALA A 1 94 ? -8.397 -11.777 -7.907 1.00 94.12 94 ALA A CA 1
ATOM 724 C C . ALA A 1 94 ? -7.139 -12.624 -8.164 1.00 94.12 94 ALA A C 1
ATOM 726 O O . ALA A 1 94 ? -7.223 -13.669 -8.805 1.00 94.12 94 ALA A O 1
ATOM 727 N N . SER A 1 95 ? -5.974 -12.168 -7.698 1.00 93.12 95 SER A N 1
ATOM 728 C CA . SER A 1 95 ? -4.677 -12.779 -8.016 1.00 93.12 95 SER A CA 1
ATOM 729 C C . SER A 1 95 ? -4.036 -13.539 -6.852 1.00 93.12 95 SER A C 1
ATOM 731 O O . SER A 1 95 ? -3.175 -14.389 -7.084 1.00 93.12 95 SER A O 1
ATOM 733 N N . LEU A 1 96 ? -4.436 -13.268 -5.606 1.00 93.88 96 LEU A N 1
ATOM 734 C CA . LEU A 1 96 ? -3.893 -13.932 -4.422 1.00 93.88 96 LEU A CA 1
ATOM 735 C C . LEU A 1 96 ? -4.601 -15.267 -4.123 1.00 93.88 96 LEU A C 1
ATOM 737 O O . LEU A 1 96 ? -5.829 -15.340 -4.198 1.00 93.88 96 LEU A O 1
ATOM 741 N N . PRO A 1 97 ? -3.863 -16.305 -3.678 1.00 93.44 97 PRO A N 1
ATOM 742 C CA . PRO A 1 97 ? -4.449 -17.573 -3.239 1.00 93.44 97 PRO A CA 1
ATOM 743 C C . PRO A 1 97 ? -5.486 -17.382 -2.128 1.00 93.44 97 PRO A C 1
ATOM 745 O O . PRO A 1 97 ? -5.290 -16.555 -1.247 1.00 93.44 97 PRO A O 1
ATOM 748 N N . ALA A 1 98 ? -6.546 -18.192 -2.097 1.00 90.25 98 ALA A N 1
ATOM 749 C CA . ALA A 1 98 ? -7.651 -18.036 -1.137 1.00 90.25 98 ALA A CA 1
ATOM 750 C C . ALA A 1 98 ? -7.238 -18.114 0.351 1.00 90.25 98 ALA A C 1
ATOM 752 O O . ALA A 1 98 ? -7.925 -17.583 1.220 1.00 90.25 98 ALA A O 1
ATOM 753 N N . ASN A 1 99 ? -6.117 -18.771 0.664 1.00 92.00 99 ASN A N 1
ATOM 754 C CA . ASN A 1 99 ? -5.590 -18.884 2.027 1.00 92.00 99 ASN A CA 1
ATOM 755 C C . ASN A 1 99 ? -4.684 -17.709 2.443 1.00 92.00 99 ASN A C 1
ATOM 757 O O . ASN A 1 99 ? -4.174 -17.703 3.569 1.00 92.00 99 ASN A O 1
ATOM 761 N N . ASP A 1 100 ? -4.480 -16.729 1.561 1.00 93.69 100 ASP A N 1
ATOM 762 C CA . ASP A 1 100 ? -3.635 -15.572 1.824 1.00 93.69 100 ASP A CA 1
ATOM 763 C C . ASP A 1 100 ? -4.158 -14.725 2.994 1.00 93.69 100 ASP A C 1
ATOM 765 O O . ASP A 1 100 ? -5.364 -14.566 3.198 1.00 93.69 100 ASP A O 1
ATOM 769 N N . ALA A 1 101 ? -3.240 -14.136 3.765 1.00 92.00 101 ALA A N 1
ATOM 770 C CA . ALA A 1 101 ? -3.594 -13.261 4.880 1.00 92.00 101 ALA A CA 1
ATOM 771 C C . ALA A 1 101 ? -4.424 -12.044 4.439 1.00 92.00 101 ALA A C 1
ATOM 773 O O . ALA A 1 101 ? -5.248 -11.566 5.220 1.00 92.00 101 ALA A O 1
ATOM 774 N N . TYR A 1 102 ? -4.258 -11.579 3.196 1.00 92.81 102 TYR A N 1
ATOM 775 C CA . TYR A 1 102 ? -5.026 -10.466 2.645 1.00 92.81 102 TYR A CA 1
ATOM 776 C C . TYR A 1 102 ? -6.535 -10.760 2.615 1.00 92.81 102 TYR A C 1
ATOM 778 O O . TYR A 1 102 ? -7.339 -9.930 3.036 1.00 92.81 102 TYR A O 1
ATOM 786 N N . HIS A 1 103 ? -6.933 -11.980 2.237 1.00 91.44 103 HIS A N 1
ATOM 787 C CA . HIS A 1 103 ? -8.348 -12.377 2.233 1.00 91.44 103 HIS A CA 1
ATOM 788 C C . HIS A 1 103 ? -8.975 -12.280 3.627 1.00 91.44 103 HIS A C 1
ATOM 790 O O . HIS A 1 103 ? -10.128 -11.881 3.763 1.00 91.44 103 HIS A O 1
ATOM 796 N N . LYS A 1 104 ? -8.204 -12.548 4.688 1.00 89.56 104 LYS A N 1
ATOM 797 C CA . LYS A 1 104 ? -8.690 -12.489 6.079 1.00 89.56 104 LYS A CA 1
ATOM 798 C C . LYS A 1 104 ? -8.986 -11.070 6.560 1.00 89.56 104 LYS A C 1
ATOM 800 O O . LYS A 1 104 ? -9.805 -10.912 7.464 1.00 89.56 104 LYS A O 1
ATOM 805 N N . ILE A 1 105 ? -8.305 -10.062 6.010 1.00 88.50 105 ILE A N 1
ATOM 806 C CA . ILE A 1 105 ? -8.521 -8.663 6.401 1.00 88.50 105 ILE A CA 1
ATOM 807 C C . ILE A 1 105 ? -9.673 -8.030 5.620 1.00 88.50 105 ILE A C 1
ATOM 809 O O . ILE A 1 105 ? -10.385 -7.194 6.170 1.00 88.50 105 ILE A O 1
ATOM 813 N N . ILE A 1 106 ? -9.890 -8.452 4.369 1.00 82.44 106 ILE A N 1
ATOM 814 C CA . ILE A 1 106 ? -10.958 -7.910 3.524 1.00 82.44 106 ILE A CA 1
ATOM 815 C C . ILE A 1 106 ? -12.307 -8.578 3.812 1.00 82.44 106 ILE A C 1
ATOM 817 O O . ILE A 1 106 ? -13.322 -7.889 3.833 1.00 82.44 106 ILE A O 1
ATOM 821 N N . CYS A 1 107 ? -12.314 -9.886 4.097 1.00 60.56 107 CYS A N 1
ATOM 822 C CA . CYS A 1 107 ? -13.520 -10.710 4.276 1.00 60.56 107 CYS A CA 1
ATOM 823 C C . CYS A 1 107 ? -14.186 -10.580 5.663 1.00 60.56 107 CYS A C 1
ATOM 825 O O . CYS A 1 107 ? -15.136 -11.292 5.967 1.00 60.56 107 CYS A O 1
ATOM 827 N N . LYS A 1 108 ? -13.715 -9.673 6.522 1.00 52.50 108 LYS A N 1
ATOM 828 C CA . LYS A 1 108 ? -14.467 -9.270 7.715 1.00 52.50 108 LYS A CA 1
ATOM 829 C C . LYS A 1 108 ? -15.182 -7.972 7.391 1.00 52.50 108 LYS A C 1
ATOM 831 O O . LYS A 1 108 ? -14.524 -6.940 7.260 1.00 52.50 108 LYS A O 1
ATOM 836 N N . ASP A 1 109 ? -16.493 -8.060 7.207 1.00 43.03 109 ASP A N 1
ATOM 837 C CA . ASP A 1 109 ? -17.384 -6.932 6.951 1.00 43.03 109 ASP A CA 1
ATOM 838 C C . ASP A 1 109 ? -17.062 -5.739 7.863 1.00 43.03 109 ASP A C 1
ATOM 840 O O . ASP A 1 109 ? -17.098 -5.883 9.088 1.00 43.03 109 ASP A O 1
ATOM 844 N N . PRO A 1 110 ? -16.778 -4.547 7.309 1.00 45.78 110 PRO A N 1
ATOM 845 C CA . PRO A 1 110 ? -16.867 -3.311 8.072 1.00 45.78 110 PRO A CA 1
ATOM 846 C C . PRO A 1 110 ? -18.217 -2.608 7.892 1.00 45.78 110 PRO A C 1
ATOM 848 O O . PRO A 1 110 ? -18.387 -1.541 8.467 1.00 45.78 110 PRO A O 1
ATOM 851 N N . CYS A 1 111 ? -19.150 -3.143 7.096 1.00 38.50 111 CYS A N 1
ATOM 852 C CA . CYS A 1 111 ? -20.459 -2.534 6.840 1.00 38.50 111 CYS A CA 1
ATOM 853 C C . CYS A 1 111 ? -21.489 -3.591 6.403 1.00 38.50 111 CYS A C 1
ATOM 855 O O . CYS A 1 111 ? -21.610 -3.893 5.216 1.00 38.50 111 CYS A O 1
ATOM 857 N N . SER A 1 112 ? -22.254 -4.093 7.366 1.00 35.84 112 SER A N 1
ATOM 858 C CA . SER A 1 112 ? -23.689 -4.347 7.211 1.00 35.84 112 SER A CA 1
ATOM 859 C C . SER A 1 112 ? -24.404 -3.477 8.229 1.00 35.84 112 SER A C 1
ATOM 861 O O . SER A 1 112 ? -23.938 -3.522 9.392 1.00 35.84 112 SER A O 1
#